Protein AF-A0A3M9YVX7-F1 (afdb_monomer_lite)

Foldseek 3Di:
DDDDPDDDDDDDDDDADDDDDPPDPDGDADPVRDDDDPPDQFDKFVVAPDDADPVFEAECEPDDPDQVVSQVVQQVVQCVSLVDDQVQWDQPDWDQFPVGDTDGFKIARCDDPFHPWIKGWADCVQPNDPHYTNATWIKTWHGDDVVVPIDIYIYGYNDDGGHRDDDD

Structure (mmCIF, N/CA/C/O backbone):
data_AF-A0A3M9YVX7-F1
#
_entry.id   AF-A0A3M9YVX7-F1
#
loop_
_atom_site.group_PDB
_atom_site.id
_atom_site.type_symbol
_atom_site.label_atom_id
_atom_site.label_alt_id
_atom_site.label_comp_id
_atom_site.label_asym_id
_atom_site.label_entity_id
_atom_site.label_seq_id
_atom_site.pdbx_PDB_ins_code
_atom_site.Cartn_x
_atom_site.Cartn_y
_atom_site.Cartn_z
_atom_site.occupancy
_atom_site.B_iso_or_equiv
_atom_site.auth_seq_id
_atom_site.auth_comp_id
_atom_site.auth_asym_id
_atom_site.auth_atom_id
_atom_site.pdbx_PDB_model_num
ATOM 1 N N . MET A 1 1 ? -12.693 -3.040 -38.954 1.00 44.25 1 MET A N 1
ATOM 2 C CA . MET A 1 1 ? -12.785 -3.165 -37.485 1.00 44.25 1 MET A CA 1
ATOM 3 C C . MET A 1 1 ? -12.590 -4.642 -37.177 1.00 44.25 1 MET A C 1
ATOM 5 O O . MET A 1 1 ? -13.343 -5.439 -37.717 1.00 44.25 1 MET A O 1
ATOM 9 N N . VAL A 1 2 ? -11.520 -5.020 -36.474 1.00 54.41 2 VAL A N 1
ATOM 10 C CA . VAL A 1 2 ? -11.233 -6.430 -36.150 1.00 54.41 2 VAL A CA 1
ATOM 11 C C . VAL A 1 2 ? -11.797 -6.699 -34.761 1.00 54.41 2 VAL A C 1
ATOM 13 O O . VAL A 1 2 ? -11.425 -6.014 -33.814 1.00 54.41 2 VAL A O 1
ATOM 16 N N . SER A 1 3 ? -12.725 -7.646 -34.649 1.00 51.53 3 SER A N 1
ATOM 17 C CA . SER A 1 3 ? -13.305 -8.066 -33.373 1.00 51.53 3 SER A CA 1
ATOM 18 C C . SER A 1 3 ? -12.616 -9.337 -32.891 1.00 51.53 3 SER A C 1
ATOM 20 O O . SER A 1 3 ? -12.586 -10.332 -33.614 1.00 51.53 3 SER A O 1
ATOM 22 N N . VAL A 1 4 ? -12.085 -9.312 -31.671 1.00 65.88 4 VAL A N 1
ATOM 23 C CA . VAL A 1 4 ? -11.541 -10.504 -31.013 1.00 65.88 4 VAL A CA 1
ATOM 24 C C . VAL A 1 4 ? -12.705 -11.394 -30.579 1.00 65.88 4 VAL A C 1
ATOM 26 O O . VAL A 1 4 ? -13.588 -10.946 -29.852 1.00 65.88 4 VAL A O 1
ATOM 29 N N . THR A 1 5 ? -12.716 -12.643 -31.041 1.00 72.38 5 THR A N 1
ATOM 30 C CA . THR A 1 5 ? -13.774 -13.624 -30.749 1.00 72.38 5 THR A CA 1
ATOM 31 C C . THR A 1 5 ? -13.455 -14.529 -29.563 1.00 72.38 5 THR A C 1
ATOM 33 O O . THR A 1 5 ? -14.380 -15.042 -28.940 1.00 72.38 5 THR A O 1
ATOM 36 N N . ALA A 1 6 ? -12.175 -14.718 -29.230 1.00 60.06 6 ALA A N 1
ATOM 37 C CA . ALA A 1 6 ? -11.739 -15.514 -28.087 1.00 60.06 6 ALA A CA 1
ATOM 38 C C . ALA A 1 6 ? -10.331 -15.111 -27.630 1.00 60.06 6 ALA A C 1
ATOM 40 O O . ALA A 1 6 ? -9.513 -14.646 -28.425 1.00 60.06 6 ALA A O 1
ATOM 41 N N . ILE A 1 7 ? -10.059 -15.319 -26.342 1.00 69.75 7 ILE A N 1
ATOM 42 C CA . ILE A 1 7 ? -8.736 -15.199 -25.729 1.00 69.75 7 ILE A CA 1
ATOM 43 C C . ILE A 1 7 ? -8.506 -16.489 -24.948 1.00 69.75 7 ILE A C 1
ATOM 45 O O . ILE A 1 7 ? -9.310 -16.837 -24.085 1.00 69.75 7 ILE A O 1
ATOM 49 N N . GLU A 1 8 ? -7.408 -17.182 -25.234 1.00 65.25 8 GLU A N 1
ATOM 50 C CA . GLU A 1 8 ? -7.045 -18.429 -24.564 1.00 65.25 8 GLU A CA 1
ATOM 51 C C . GLU A 1 8 ? -5.627 -18.344 -23.999 1.00 65.25 8 GLU A C 1
ATOM 53 O O . GLU A 1 8 ? -4.729 -17.742 -24.590 1.00 65.25 8 GLU A O 1
ATOM 58 N N . ARG A 1 9 ? -5.416 -18.957 -22.830 1.00 59.91 9 ARG A N 1
ATOM 59 C CA . ARG A 1 9 ? -4.098 -19.035 -22.199 1.00 59.91 9 ARG A CA 1
ATOM 60 C C . ARG A 1 9 ? -3.321 -20.205 -22.788 1.00 59.91 9 ARG A C 1
ATOM 62 O O . ARG A 1 9 ? -3.712 -21.354 -22.602 1.00 59.91 9 ARG A O 1
ATOM 69 N N . GLN A 1 10 ? -2.167 -19.927 -23.383 1.00 57.94 10 GLN A N 1
ATOM 70 C CA . GLN A 1 10 ? -1.237 -20.963 -23.820 1.00 57.94 10 GLN A CA 1
ATOM 71 C C . GLN A 1 10 ? -0.116 -21.148 -22.791 1.00 57.94 10 GLN A C 1
ATOM 73 O O . GLN A 1 10 ? 0.548 -20.191 -22.397 1.00 57.94 10 GLN A O 1
ATOM 78 N N . ALA A 1 11 ? 0.094 -22.387 -22.346 1.00 61.44 11 ALA A N 1
ATOM 79 C CA . ALA A 1 11 ? 1.223 -22.758 -21.498 1.00 61.44 11 ALA A CA 1
ATOM 80 C C . ALA A 1 11 ? 2.279 -23.499 -22.333 1.00 61.44 11 ALA A C 1
ATOM 82 O O . ALA A 1 11 ? 1.936 -24.355 -23.146 1.00 61.44 11 ALA A O 1
ATOM 83 N N . GLY A 1 12 ? 3.560 -23.188 -22.130 1.00 74.81 12 GLY A N 1
ATOM 84 C CA . GLY A 1 12 ? 4.661 -23.796 -22.877 1.00 74.81 12 GLY A CA 1
ATOM 85 C C . GLY A 1 12 ? 6.017 -23.188 -22.524 1.00 74.81 12 GLY A C 1
ATOM 86 O O . GLY A 1 12 ? 6.099 -22.252 -21.730 1.00 74.81 12 GLY A O 1
ATOM 87 N N . LYS A 1 13 ? 7.086 -23.737 -23.111 1.00 61.59 13 LYS A N 1
ATOM 88 C CA . LYS A 1 13 ? 8.405 -23.093 -23.144 1.00 61.59 13 LYS A CA 1
ATOM 89 C C . LYS A 1 13 ? 8.513 -22.317 -24.448 1.00 61.59 13 LYS A C 1
ATOM 91 O O . LYS A 1 13 ? 8.335 -22.902 -25.512 1.00 61.59 13 LYS A O 1
ATOM 96 N N . PHE A 1 14 ? 8.819 -21.034 -24.344 1.00 69.44 14 PHE A N 1
ATOM 97 C CA . PHE A 1 14 ? 8.963 -20.144 -25.485 1.00 69.44 14 PHE A CA 1
ATOM 98 C C . P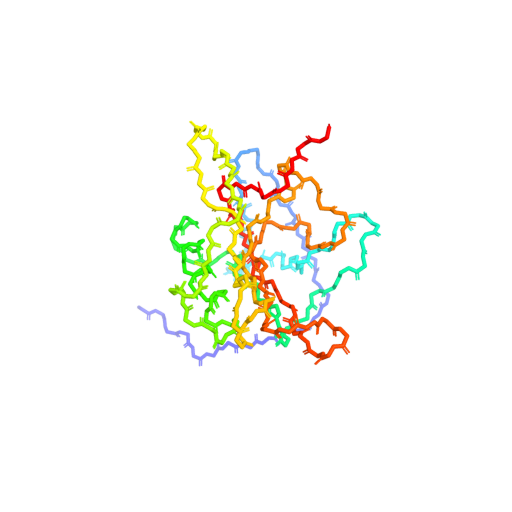HE A 1 14 ? 10.354 -19.529 -25.451 1.00 69.44 14 PHE A C 1
ATOM 100 O O . PHE A 1 14 ? 10.852 -19.176 -24.381 1.00 69.44 14 PHE A O 1
ATOM 107 N N . GLU A 1 15 ? 10.980 -19.428 -26.617 1.00 55.94 15 GLU A N 1
ATOM 108 C CA . GLU A 1 15 ? 12.179 -18.620 -26.774 1.00 55.94 15 GLU A CA 1
ATOM 109 C C . GLU A 1 15 ? 11.749 -17.151 -26.773 1.00 55.94 15 GLU A C 1
ATOM 111 O O . GLU A 1 15 ? 10.870 -16.751 -27.539 1.00 55.94 15 GLU A O 1
ATOM 116 N N . VAL A 1 16 ? 12.307 -16.371 -25.851 1.00 53.28 16 VAL A N 1
ATOM 117 C CA . VAL A 1 16 ? 11.991 -14.953 -25.677 1.00 53.28 16 VAL A CA 1
ATOM 118 C C . VAL A 1 16 ? 13.276 -14.148 -25.775 1.00 53.28 16 VAL A C 1
ATOM 120 O O . VAL A 1 16 ? 14.315 -14.561 -25.260 1.00 53.28 16 VAL A O 1
ATOM 123 N N . TYR A 1 17 ? 13.197 -12.997 -26.435 1.00 51.78 17 TYR A N 1
ATOM 124 C CA . TYR A 1 17 ? 14.315 -12.074 -26.582 1.00 51.78 17 TYR A CA 1
ATOM 125 C C . TYR A 1 17 ? 13.981 -10.784 -25.839 1.00 51.78 17 TYR A C 1
ATOM 127 O O . TYR A 1 17 ? 12.952 -10.162 -26.109 1.00 51.78 17 TYR A O 1
ATOM 135 N N . ASN A 1 18 ? 14.850 -10.383 -24.913 1.00 49.56 18 ASN A N 1
ATOM 136 C CA . ASN A 1 18 ? 14.783 -9.056 -24.317 1.00 49.56 18 ASN A CA 1
ATOM 137 C C . ASN A 1 18 ? 15.442 -8.063 -25.273 1.00 49.56 18 ASN A C 1
ATOM 139 O O . ASN A 1 18 ? 16.566 -8.282 -25.722 1.00 49.56 18 ASN A O 1
ATOM 143 N N . VAL A 1 19 ? 14.748 -6.967 -25.562 1.00 47.69 19 VAL A N 1
ATOM 144 C CA . VAL A 1 19 ? 15.359 -5.781 -26.160 1.00 47.69 19 VAL A CA 1
ATOM 145 C C . VAL A 1 19 ? 15.414 -4.736 -25.062 1.00 47.69 19 VAL A C 1
ATOM 147 O O . VAL A 1 19 ? 14.382 -4.357 -24.517 1.00 47.69 19 VAL A O 1
ATOM 150 N N . GLU A 1 20 ? 16.623 -4.326 -24.704 1.00 44.62 20 GLU A N 1
ATOM 151 C CA . GLU A 1 20 ? 16.862 -3.245 -23.754 1.00 44.62 20 GLU A CA 1
ATOM 152 C C . GLU A 1 20 ? 17.189 -1.988 -24.563 1.00 44.62 20 GLU A C 1
ATOM 154 O O . GLU A 1 20 ? 18.102 -1.993 -25.390 1.00 44.62 20 GLU A O 1
ATOM 159 N N . VAL A 1 21 ? 16.406 -0.928 -24.366 1.00 48.84 21 VAL A N 1
ATOM 160 C CA . VAL A 1 21 ? 16.656 0.396 -24.942 1.00 48.84 21 VAL A CA 1
ATOM 161 C C . VAL A 1 21 ? 16.918 1.345 -23.780 1.00 48.84 21 VAL A C 1
ATOM 163 O O . VAL A 1 21 ? 16.151 1.371 -22.817 1.00 48.84 21 VAL A O 1
ATOM 166 N N . GLU A 1 22 ? 18.010 2.107 -23.845 1.00 38.50 22 GLU A N 1
ATOM 167 C CA . GLU A 1 22 ? 18.312 3.127 -22.838 1.00 38.50 22 GLU A CA 1
ATOM 168 C C . GLU A 1 22 ? 17.153 4.135 -22.751 1.00 38.50 22 GLU A C 1
ATOM 170 O O . GLU A 1 22 ? 16.649 4.611 -23.768 1.00 38.50 22 GLU A O 1
ATOM 175 N N . GLU A 1 23 ? 16.708 4.416 -21.523 1.00 43.53 23 GLU A N 1
ATOM 176 C CA . GLU A 1 23 ? 15.658 5.393 -21.187 1.00 43.53 23 GLU A CA 1
ATOM 177 C C . GLU A 1 23 ? 14.234 5.101 -21.715 1.00 43.53 23 GLU A C 1
ATOM 179 O O . GLU A 1 23 ? 13.333 5.924 -21.540 1.00 43.53 23 GLU A O 1
ATOM 184 N N . LEU A 1 24 ? 13.974 3.916 -22.285 1.00 43.50 24 LEU A N 1
ATOM 185 C CA . LEU A 1 24 ? 12.643 3.504 -22.752 1.00 43.50 24 LEU A CA 1
ATOM 186 C C . LEU A 1 24 ? 12.318 2.060 -22.349 1.00 43.50 24 LEU A C 1
ATOM 188 O O . LEU A 1 24 ? 12.965 1.107 -22.771 1.00 43.50 24 LEU A O 1
ATOM 192 N N . HIS A 1 25 ? 11.233 1.884 -21.590 1.00 44.25 25 HIS A N 1
ATOM 193 C CA . HIS A 1 25 ? 10.621 0.573 -21.358 1.00 44.25 25 HIS A CA 1
ATOM 194 C C . HIS A 1 25 ? 9.835 0.137 -22.608 1.00 44.25 25 HIS A C 1
ATOM 196 O O . HIS A 1 25 ? 8.607 0.217 -22.636 1.00 44.25 25 HIS A O 1
ATOM 202 N N . THR A 1 26 ? 10.521 -0.278 -23.675 1.00 43.97 26 THR A N 1
ATOM 203 C CA . THR A 1 26 ? 9.878 -0.762 -24.908 1.00 43.97 26 THR A CA 1
ATOM 204 C C . THR A 1 26 ? 10.163 -2.235 -25.175 1.00 43.97 26 THR A C 1
ATOM 206 O O . THR A 1 26 ? 11.280 -2.723 -25.052 1.00 43.97 26 THR A O 1
ATOM 209 N N . TYR A 1 27 ? 9.104 -2.953 -25.555 1.00 47.72 27 TYR A N 1
ATOM 210 C CA . TYR A 1 27 ? 9.118 -4.381 -25.864 1.00 47.72 27 TYR A CA 1
ATOM 211 C C . TYR A 1 27 ? 9.293 -4.610 -27.372 1.00 47.72 27 TYR A C 1
ATOM 213 O O . TYR A 1 27 ? 8.758 -3.859 -28.190 1.00 47.72 27 TYR A O 1
ATOM 221 N N . PHE A 1 28 ? 10.000 -5.677 -27.748 1.00 45.44 28 PHE A N 1
ATOM 222 C CA . PHE A 1 28 ? 10.141 -6.107 -29.140 1.00 45.44 28 PHE A CA 1
ATOM 223 C C . PHE A 1 28 ? 8.870 -6.786 -29.659 1.00 45.44 28 PHE A C 1
ATOM 225 O O . PHE A 1 28 ? 8.311 -7.671 -29.011 1.00 45.44 28 PHE A O 1
ATOM 232 N N . VAL A 1 29 ? 8.445 -6.395 -30.861 1.00 48.47 29 VAL A N 1
ATOM 233 C CA . VAL A 1 29 ? 7.305 -6.975 -31.578 1.00 48.47 29 VAL A CA 1
ATOM 234 C C . VAL A 1 29 ? 7.834 -7.996 -32.583 1.00 48.47 29 VAL A C 1
ATOM 236 O O . VAL A 1 29 ? 8.511 -7.632 -33.543 1.00 48.47 29 VAL A O 1
ATOM 239 N N . SER A 1 30 ? 7.520 -9.279 -32.390 1.00 50.75 30 SER A N 1
ATOM 240 C CA . SER A 1 30 ? 7.747 -10.280 -33.439 1.00 50.75 30 SER A CA 1
ATOM 241 C C . SER A 1 30 ? 6.698 -10.143 -34.550 1.00 50.75 30 SER A C 1
ATOM 243 O O . SER A 1 30 ? 5.635 -9.548 -34.355 1.00 50.75 30 SER A O 1
ATOM 245 N N . HIS A 1 31 ? 6.945 -10.754 -35.713 1.00 54.53 31 HIS A N 1
ATOM 246 C CA . HIS A 1 31 ? 6.023 -10.724 -36.861 1.00 54.53 31 HIS A CA 1
ATOM 247 C C . HIS A 1 31 ? 4.620 -11.310 -36.570 1.00 54.53 31 HIS A C 1
ATOM 249 O O . HIS A 1 31 ? 3.738 -11.250 -37.426 1.00 54.53 31 HIS A O 1
ATOM 255 N N . LEU A 1 32 ? 4.429 -11.934 -35.402 1.00 54.88 32 LEU A N 1
ATOM 256 C CA . LEU A 1 32 ? 3.185 -12.565 -34.963 1.00 54.88 32 LEU A CA 1
ATOM 257 C C . LEU A 1 32 ? 2.242 -11.596 -34.227 1.00 54.88 32 LEU A C 1
ATOM 259 O O . LEU A 1 32 ? 1.101 -11.960 -33.966 1.00 54.88 32 LEU A O 1
ATOM 263 N N . GLY A 1 33 ? 2.688 -10.376 -33.899 1.00 48.91 33 GLY A N 1
ATOM 264 C CA . GLY A 1 33 ? 1.825 -9.337 -33.322 1.00 48.91 33 GLY A CA 1
ATOM 265 C C . GLY A 1 33 ? 1.404 -9.559 -31.862 1.00 48.91 33 GLY A C 1
ATOM 266 O O . GLY A 1 33 ? 0.434 -8.948 -31.418 1.00 48.91 33 GLY A O 1
ATOM 267 N N . PHE A 1 34 ? 2.108 -10.407 -31.105 1.00 44.44 34 PHE A N 1
ATOM 268 C CA . PHE A 1 34 ? 1.856 -10.608 -29.673 1.00 44.44 34 PHE A CA 1
ATOM 269 C C . PHE A 1 34 ? 2.749 -9.709 -28.812 1.00 44.44 34 PHE A C 1
ATOM 271 O O . PHE A 1 34 ? 3.961 -9.646 -29.017 1.00 44.44 34 PHE A O 1
ATOM 278 N N . LEU A 1 35 ? 2.149 -9.056 -27.814 1.00 49.94 35 LEU A N 1
ATOM 279 C CA . LEU A 1 35 ? 2.863 -8.345 -26.755 1.00 49.94 35 LEU A CA 1
ATOM 280 C C . LEU A 1 35 ? 3.212 -9.346 -25.645 1.00 49.94 35 LEU A C 1
ATOM 282 O O . LEU A 1 35 ? 2.313 -9.890 -25.003 1.00 49.94 35 LEU A O 1
ATOM 286 N N . VAL A 1 36 ? 4.501 -9.588 -25.406 1.00 48.16 36 VAL A N 1
ATOM 287 C CA . VAL A 1 36 ? 4.958 -10.422 -24.285 1.00 48.16 36 VAL A CA 1
ATOM 288 C C . VAL A 1 36 ? 5.507 -9.501 -23.203 1.00 48.16 36 VAL A C 1
ATOM 290 O O . VAL A 1 36 ? 6.653 -9.066 -23.252 1.00 48.16 36 VAL A O 1
ATOM 293 N N . HIS A 1 37 ? 4.671 -9.183 -22.220 1.00 45.00 37 HIS A N 1
ATOM 294 C CA . HIS A 1 37 ? 5.140 -8.646 -20.948 1.00 45.00 37 HIS A CA 1
ATOM 295 C C . HIS A 1 37 ? 5.659 -9.830 -20.130 1.00 45.00 37 HIS A C 1
ATOM 297 O O . HIS A 1 37 ? 4.922 -10.785 -19.875 1.00 45.00 37 HIS A O 1
ATOM 303 N N . ASN A 1 38 ? 6.932 -9.791 -19.738 1.00 50.00 38 ASN A N 1
ATOM 304 C CA . ASN A 1 38 ? 7.422 -10.714 -18.728 1.00 50.00 38 ASN A CA 1
ATOM 305 C C . ASN A 1 38 ? 6.736 -10.313 -17.416 1.00 50.00 38 ASN A C 1
ATOM 307 O O . ASN A 1 38 ? 7.124 -9.327 -16.789 1.00 50.00 38 ASN A O 1
ATOM 311 N N . THR A 1 39 ? 5.646 -10.996 -17.058 1.00 49.91 39 THR A N 1
ATOM 312 C CA . THR A 1 39 ? 4.991 -10.822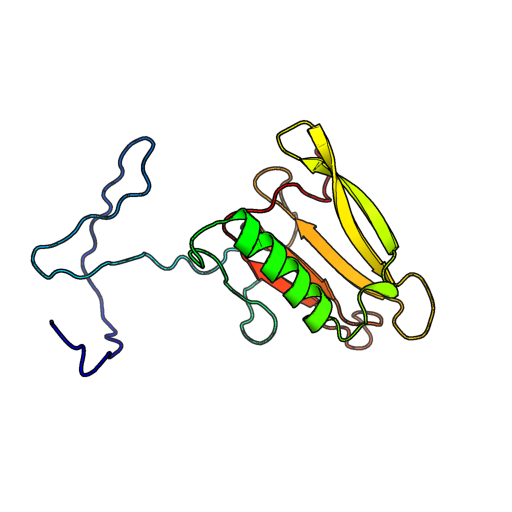 -15.760 1.00 49.91 39 THR A CA 1
ATOM 313 C C . THR A 1 39 ? 5.947 -11.280 -14.678 1.00 49.91 39 THR A C 1
ATOM 315 O O . THR A 1 39 ? 5.947 -12.440 -14.271 1.00 49.91 39 THR A O 1
ATOM 318 N N . CYS A 1 40 ? 6.790 -10.365 -14.210 1.00 64.12 40 CYS A N 1
ATOM 319 C CA . CYS A 1 40 ? 7.519 -10.555 -12.974 1.00 64.12 40 CYS A CA 1
ATOM 320 C C . CYS A 1 40 ? 6.484 -10.536 -11.855 1.00 64.12 40 CYS A C 1
ATOM 322 O O . CYS A 1 40 ? 5.892 -9.492 -11.592 1.00 64.12 40 CYS A O 1
ATOM 324 N N . LEU A 1 41 ? 6.233 -11.679 -11.214 1.00 73.19 41 LEU A N 1
ATOM 325 C CA . LEU A 1 41 ? 5.448 -11.713 -9.980 1.00 73.19 41 LEU A CA 1
ATOM 326 C C . LEU A 1 41 ? 6.033 -10.699 -8.981 1.00 73.19 41 LEU A C 1
ATOM 328 O O . LEU A 1 41 ? 7.259 -10.550 -8.955 1.00 73.19 41 LEU A O 1
ATOM 332 N N . PRO A 1 42 ? 5.201 -10.015 -8.174 1.00 82.06 42 PRO A N 1
ATOM 333 C CA . PRO A 1 42 ? 5.702 -9.150 -7.115 1.00 82.06 42 PRO A CA 1
ATOM 334 C C . PRO A 1 42 ? 6.734 -9.888 -6.265 1.00 82.06 42 PRO A C 1
ATOM 336 O O . PRO A 1 42 ? 6.479 -11.002 -5.790 1.00 82.06 42 PRO A O 1
ATOM 339 N N . ALA A 1 43 ? 7.910 -9.290 -6.115 1.00 81.69 43 ALA A N 1
ATOM 340 C CA . ALA A 1 43 ? 9.038 -9.940 -5.466 1.00 81.69 43 ALA A CA 1
ATOM 341 C C . ALA A 1 43 ? 9.127 -9.518 -4.000 1.00 81.69 43 ALA A C 1
ATOM 343 O O . ALA A 1 43 ? 8.743 -8.413 -3.623 1.00 81.69 43 ALA A O 1
ATOM 344 N N . SER A 1 44 ? 9.658 -10.392 -3.152 1.00 85.06 44 SER A N 1
ATOM 345 C CA . SER A 1 44 ? 10.117 -9.991 -1.824 1.00 85.06 44 SER A CA 1
ATOM 346 C C . SER A 1 44 ? 11.442 -9.249 -1.923 1.00 85.06 44 SER A C 1
ATOM 348 O O . SER A 1 44 ? 12.237 -9.505 -2.830 1.00 85.06 44 SER A O 1
ATOM 350 N N . VAL A 1 45 ? 11.735 -8.394 -0.944 1.00 83.38 45 VAL A N 1
ATOM 351 C CA . VAL A 1 45 ? 13.101 -7.873 -0.775 1.00 83.38 45 VAL A CA 1
ATOM 352 C C . VAL A 1 45 ? 14.121 -9.013 -0.610 1.00 83.38 45 VAL A C 1
ATOM 354 O O . VAL A 1 45 ? 13.755 -10.088 -0.117 1.00 83.38 45 VAL A O 1
ATOM 357 N N . PRO A 1 46 ? 15.399 -8.821 -0.999 1.00 81.19 46 PRO A N 1
ATOM 358 C CA . PRO A 1 46 ? 16.442 -9.822 -0.786 1.00 81.19 46 PRO A CA 1
ATOM 359 C C . PRO A 1 46 ? 16.536 -10.240 0.688 1.00 81.19 46 PRO A C 1
ATOM 361 O O . PRO A 1 46 ? 16.697 -9.401 1.569 1.00 81.19 46 PRO A O 1
ATOM 364 N N . GLY A 1 47 ? 16.420 -11.543 0.958 1.00 81.69 47 GLY A N 1
ATOM 365 C CA . GLY A 1 47 ? 16.411 -12.088 2.323 1.00 81.69 47 GLY A CA 1
ATOM 366 C C . GLY A 1 47 ? 15.083 -11.934 3.080 1.00 81.69 47 GLY A C 1
ATOM 367 O O . GLY A 1 47 ? 14.976 -12.427 4.201 1.00 81.69 47 GLY A O 1
ATOM 368 N N . GLY A 1 48 ? 14.072 -11.302 2.476 1.00 84.62 48 GLY A N 1
ATOM 369 C CA . GLY A 1 48 ? 12.723 -11.190 3.025 1.00 84.62 48 GLY A CA 1
ATOM 370 C C . GLY A 1 48 ? 11.932 -12.498 2.939 1.00 84.62 48 GLY A C 1
ATOM 371 O O . GLY A 1 48 ? 12.198 -13.363 2.104 1.00 84.62 48 GLY A O 1
ATOM 372 N N . SER A 1 49 ? 10.931 -12.633 3.807 1.00 89.25 49 SER A N 1
ATOM 373 C CA . SER A 1 49 ? 10.062 -13.815 3.900 1.00 89.25 49 SER A CA 1
ATOM 374 C C . SER A 1 49 ? 8.694 -13.629 3.239 1.00 89.25 49 SER A C 1
ATOM 376 O O . SER A 1 49 ? 7.945 -14.598 3.076 1.00 89.25 49 SER A O 1
ATOM 378 N N . TRP A 1 50 ? 8.365 -12.391 2.859 1.00 92.50 50 TRP A N 1
ATOM 379 C CA . TRP A 1 50 ? 7.102 -12.055 2.216 1.00 92.50 50 TRP A CA 1
ATOM 380 C C . TRP A 1 50 ? 6.903 -12.839 0.913 1.00 92.50 50 TRP A C 1
ATOM 382 O O . TRP A 1 50 ? 7.837 -13.077 0.154 1.00 92.50 50 TRP A O 1
ATOM 392 N N . LYS A 1 51 ? 5.663 -13.243 0.645 1.00 91.94 51 LYS A N 1
ATOM 393 C CA . LYS A 1 51 ? 5.253 -13.869 -0.613 1.00 91.94 51 LYS A CA 1
ATOM 394 C C . LYS A 1 51 ? 3.907 -13.291 -1.001 1.00 91.94 51 LYS A C 1
ATOM 396 O O . LYS A 1 51 ? 3.045 -13.167 -0.133 1.00 91.94 51 LYS A O 1
ATOM 401 N N . PHE A 1 52 ? 3.739 -12.991 -2.284 1.00 92.50 52 PHE A N 1
ATOM 402 C CA . PHE A 1 52 ? 2.464 -12.535 -2.816 1.00 92.50 52 PHE A CA 1
ATOM 403 C C . PHE A 1 52 ? 1.373 -13.584 -2.565 1.00 92.50 52 PHE A C 1
ATOM 405 O O . PHE A 1 52 ? 1.502 -14.736 -2.990 1.00 92.50 52 PHE A O 1
ATOM 412 N N . ASP A 1 53 ? 0.305 -13.184 -1.881 1.00 93.31 53 ASP A N 1
ATOM 413 C CA . ASP A 1 53 ? -0.874 -14.004 -1.621 1.00 93.31 53 ASP A CA 1
ATOM 414 C C . ASP A 1 53 ? -2.099 -13.365 -2.295 1.00 93.31 53 ASP A C 1
ATOM 416 O O . ASP A 1 53 ? -2.633 -12.387 -1.774 1.00 93.31 53 ASP A O 1
ATOM 420 N N . PRO A 1 54 ? -2.614 -13.917 -3.410 1.00 92.81 54 PRO A N 1
ATOM 421 C CA . PRO A 1 54 ? -3.732 -13.324 -4.145 1.00 92.81 54 PRO A CA 1
ATOM 422 C C . PRO A 1 54 ? -5.041 -13.252 -3.340 1.00 92.81 54 PRO A C 1
ATOM 424 O O . PRO A 1 54 ? -5.984 -12.590 -3.772 1.00 92.81 54 PRO A O 1
ATOM 427 N N . SER A 1 55 ? -5.138 -13.911 -2.177 1.00 94.31 55 SER A N 1
ATOM 428 C CA . SER A 1 55 ? -6.304 -13.776 -1.299 1.00 94.31 55 SER A CA 1
ATOM 429 C C . SER A 1 55 ? -6.352 -12.424 -0.578 1.00 94.31 55 SER A C 1
ATOM 431 O O . SER A 1 55 ? -7.399 -12.048 -0.050 1.00 94.31 55 SER A O 1
ATOM 433 N N . ARG A 1 56 ? -5.222 -11.716 -0.483 1.00 94.31 56 ARG A N 1
ATOM 434 C CA . ARG A 1 56 ? -5.085 -10.473 0.297 1.00 94.31 56 ARG A CA 1
ATOM 435 C C . ARG A 1 56 ? -4.199 -9.422 -0.369 1.00 94.31 56 ARG A C 1
ATOM 437 O O . ARG A 1 56 ? -4.319 -8.248 -0.052 1.00 94.31 56 ARG A O 1
ATOM 444 N N . ASP A 1 57 ? -3.358 -9.811 -1.308 1.00 97.00 57 ASP A N 1
ATOM 445 C CA . ASP A 1 57 ? -2.534 -8.911 -2.091 1.00 97.00 57 ASP A CA 1
ATOM 446 C C . ASP A 1 57 ? -3.162 -8.681 -3.472 1.00 97.00 57 ASP A C 1
ATOM 448 O O . ASP A 1 57 ? -3.882 -9.524 -4.014 1.00 97.00 57 ASP A O 1
ATOM 452 N N . LEU A 1 58 ? -2.902 -7.507 -4.037 1.00 96.25 58 LEU A N 1
ATOM 453 C CA . LEU A 1 58 ? -3.321 -7.112 -5.375 1.00 96.25 58 LEU A CA 1
ATOM 454 C C . LEU A 1 58 ? -2.103 -6.644 -6.159 1.00 96.25 58 LEU A C 1
ATOM 456 O O . LEU A 1 58 ? -1.303 -5.872 -5.641 1.00 96.25 58 LEU A O 1
ATOM 460 N N . ASP A 1 59 ? -1.988 -7.066 -7.414 1.00 94.38 59 ASP A N 1
ATOM 461 C CA . ASP A 1 59 ? -0.990 -6.529 -8.336 1.00 94.38 59 ASP A CA 1
ATOM 462 C C . ASP A 1 59 ? -1.666 -5.546 -9.295 1.00 94.38 59 ASP A C 1
ATOM 464 O O . ASP A 1 59 ? -2.437 -5.950 -10.167 1.00 94.38 59 ASP A O 1
ATOM 468 N N . TRP A 1 60 ? -1.463 -4.248 -9.063 1.00 94.88 60 TRP A N 1
ATOM 469 C CA . TRP A 1 60 ? -2.018 -3.150 -9.864 1.00 94.88 60 TRP A CA 1
ATOM 470 C C . TRP A 1 60 ? -0.935 -2.432 -10.680 1.00 94.88 60 TRP A C 1
ATOM 472 O O . TRP A 1 60 ? -1.176 -1.335 -11.195 1.00 94.88 60 TRP A O 1
ATOM 482 N N . ARG A 1 61 ? 0.244 -3.044 -10.826 1.00 89.69 61 ARG A N 1
ATOM 483 C CA . ARG A 1 61 ? 1.268 -2.600 -11.777 1.00 89.69 61 ARG A CA 1
ATOM 484 C C . ARG A 1 61 ? 0.745 -2.679 -13.212 1.00 89.69 61 ARG A C 1
ATOM 486 O O . ARG A 1 61 ? -0.088 -3.524 -13.540 1.00 89.69 61 ARG A O 1
ATOM 493 N N . GLY A 1 62 ? 1.189 -1.760 -14.061 1.00 84.12 62 GLY A N 1
ATOM 494 C CA . GLY A 1 62 ? 0.769 -1.632 -15.457 1.00 84.12 62 GLY A CA 1
ATOM 495 C C . GLY A 1 62 ? -0.695 -1.223 -15.658 1.00 84.12 62 GLY A C 1
ATOM 496 O O . GLY A 1 62 ? -1.185 -1.257 -16.787 1.00 84.12 62 GLY A O 1
ATOM 497 N N . ARG A 1 63 ? -1.424 -0.858 -14.593 1.00 82.75 63 ARG A N 1
ATOM 498 C CA . ARG A 1 63 ? -2.831 -0.448 -14.677 1.00 82.75 63 ARG A CA 1
ATOM 499 C C . ARG A 1 63 ? -2.980 1.055 -14.920 1.00 82.75 63 ARG A C 1
ATOM 501 O O . ARG A 1 63 ? -2.388 1.874 -14.223 1.00 82.75 63 ARG A O 1
ATOM 508 N N . GLY A 1 64 ? -3.938 1.391 -15.786 1.00 76.81 64 GLY A N 1
ATOM 509 C CA . GLY A 1 64 ? -4.436 2.753 -15.977 1.00 76.81 64 GLY A CA 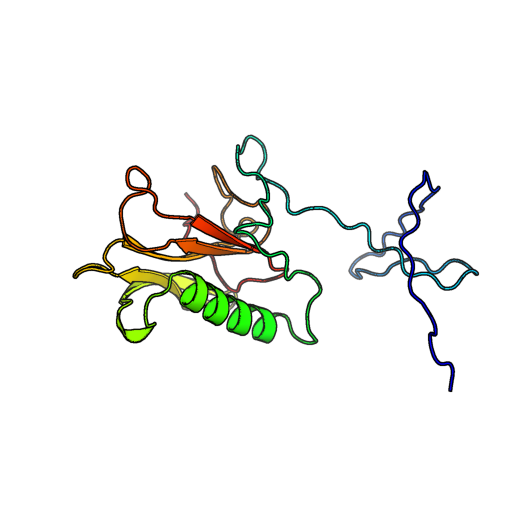1
ATOM 510 C C . GLY A 1 64 ? -3.535 3.607 -16.865 1.00 76.81 64 GLY A C 1
ATOM 511 O O . GLY A 1 64 ? -2.447 3.201 -17.251 1.00 76.81 64 GLY A O 1
ATOM 512 N N . GLU A 1 65 ? -4.012 4.802 -17.205 1.00 75.25 65 GLU A N 1
ATOM 513 C CA . GLU A 1 65 ? -3.271 5.741 -18.060 1.00 75.25 65 GLU A CA 1
ATOM 514 C C . GLU A 1 65 ? -2.270 6.593 -17.261 1.00 75.25 65 GLU A C 1
ATOM 516 O O . GLU A 1 65 ? -1.314 7.123 -17.821 1.00 75.25 65 GLU A O 1
ATOM 521 N N . ASN A 1 66 ? -2.485 6.738 -15.946 1.00 87.81 66 ASN A N 1
ATOM 522 C CA . ASN A 1 66 ? -1.711 7.622 -15.079 1.00 87.81 66 ASN A CA 1
ATOM 523 C C . ASN A 1 66 ? -1.367 6.940 -13.744 1.00 87.81 66 ASN A C 1
ATOM 525 O O . ASN A 1 66 ? -2.252 6.571 -12.967 1.00 87.81 66 ASN A O 1
ATOM 529 N N . GLN A 1 67 ? -0.068 6.854 -13.448 1.00 89.75 67 GLN A N 1
ATOM 530 C CA . GLN A 1 67 ? 0.477 6.260 -12.224 1.00 89.75 67 GLN A CA 1
ATOM 531 C C . GLN A 1 67 ? -0.003 6.949 -10.939 1.00 89.75 67 GLN A C 1
ATOM 533 O O . GLN A 1 67 ? -0.313 6.276 -9.958 1.00 89.75 67 GLN A O 1
ATOM 538 N N . TYR A 1 68 ? -0.124 8.278 -10.937 1.00 90.31 68 TYR A N 1
ATOM 539 C CA . TYR A 1 68 ? -0.612 9.022 -9.776 1.00 90.31 68 TYR A CA 1
ATOM 540 C C . TYR A 1 68 ? -2.090 8.730 -9.501 1.00 90.31 68 TYR A C 1
ATOM 542 O O . TYR A 1 68 ? -2.494 8.559 -8.352 1.00 90.31 68 TYR A O 1
ATOM 550 N N . GLN A 1 69 ? -2.903 8.624 -10.555 1.00 92.88 69 GLN A N 1
ATOM 551 C CA . GLN A 1 69 ? -4.309 8.252 -10.410 1.00 92.88 69 GLN A CA 1
ATOM 552 C C . GLN A 1 69 ? -4.452 6.804 -9.921 1.00 92.88 69 GLN A C 1
ATOM 554 O O . GLN A 1 69 ? -5.278 6.540 -9.048 1.00 92.88 69 GLN A O 1
ATOM 559 N N . ASN A 1 70 ? -3.632 5.883 -10.437 1.00 94.69 70 ASN A N 1
ATOM 560 C CA . ASN A 1 70 ? -3.597 4.493 -9.977 1.00 94.69 70 ASN A CA 1
ATOM 561 C C . ASN A 1 70 ? -3.214 4.407 -8.487 1.00 94.69 70 ASN A C 1
ATOM 563 O O . ASN A 1 70 ? -3.879 3.715 -7.722 1.00 94.69 70 ASN A O 1
ATOM 567 N N . PHE A 1 71 ? -2.223 5.193 -8.048 1.00 95.69 71 PHE A N 1
ATOM 568 C CA . PHE A 1 71 ? -1.863 5.337 -6.634 1.00 95.69 71 PHE A CA 1
ATOM 569 C C . PHE A 1 71 ? -3.043 5.808 -5.766 1.00 95.69 71 PHE A C 1
ATOM 571 O O . PHE A 1 71 ? -3.320 5.196 -4.738 1.00 95.69 71 PHE A O 1
ATOM 578 N N . GLN A 1 72 ? -3.764 6.859 -6.173 1.00 96.25 72 GLN A N 1
ATOM 579 C CA . GLN A 1 72 ? -4.920 7.362 -5.413 1.00 96.25 72 GLN A CA 1
ATOM 580 C C . GLN A 1 72 ? -6.026 6.302 -5.298 1.00 96.25 72 GLN A C 1
ATOM 582 O O . GLN A 1 72 ? -6.541 6.057 -4.211 1.00 96.25 72 GLN A O 1
ATOM 587 N N . GLN A 1 73 ? -6.334 5.608 -6.397 1.00 97.44 73 GLN A N 1
ATOM 588 C CA . GLN A 1 73 ? -7.322 4.525 -6.393 1.00 97.44 73 GLN A CA 1
ATOM 589 C C . GLN A 1 73 ? -6.889 3.351 -5.510 1.00 97.44 73 GLN A C 1
ATOM 591 O O . GLN A 1 73 ? -7.718 2.745 -4.835 1.00 97.44 73 GLN A O 1
ATOM 596 N N . ALA A 1 74 ? -5.598 3.016 -5.511 1.00 97.94 74 ALA A N 1
ATOM 597 C CA . ALA A 1 74 ? -5.054 1.974 -4.653 1.00 97.94 74 ALA A CA 1
ATOM 598 C C . ALA A 1 74 ? -5.116 2.377 -3.177 1.00 97.94 74 ALA A C 1
ATOM 600 O O . ALA A 1 74 ? -5.401 1.536 -2.329 1.00 97.94 74 ALA A O 1
ATOM 601 N N . LEU A 1 75 ? -4.905 3.657 -2.862 1.00 98.38 75 LEU A N 1
ATOM 602 C CA . LEU A 1 75 ? -5.044 4.164 -1.501 1.00 98.38 75 LEU A CA 1
ATOM 603 C C . LEU A 1 75 ? -6.488 4.013 -1.008 1.00 98.38 75 LEU A C 1
ATOM 605 O O . LEU A 1 75 ? -6.709 3.524 0.099 1.00 98.38 75 LEU A O 1
ATOM 609 N N . ASP A 1 76 ? -7.468 4.357 -1.842 1.00 98.25 76 ASP A N 1
ATOM 610 C CA . ASP A 1 76 ? -8.888 4.186 -1.518 1.00 98.25 76 ASP A CA 1
ATOM 611 C C . ASP A 1 76 ? -9.279 2.704 -1.369 1.00 98.25 76 ASP A C 1
ATOM 613 O O . ASP A 1 76 ?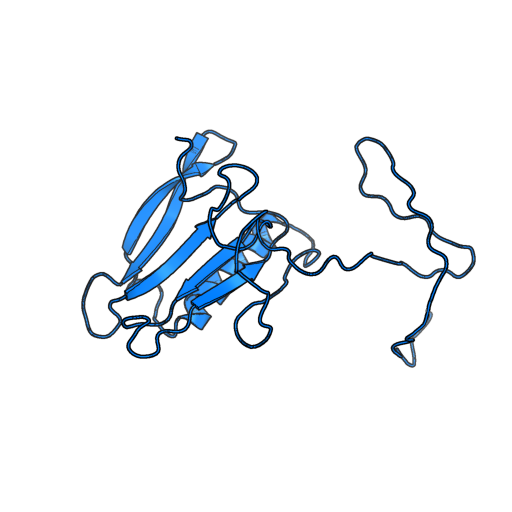 -9.989 2.331 -0.431 1.00 98.25 76 ASP A O 1
ATOM 617 N N . GLU A 1 77 ? -8.773 1.829 -2.244 1.00 98.31 77 GLU A N 1
ATOM 618 C CA . GLU A 1 77 ? -8.986 0.380 -2.138 1.00 98.31 77 GLU A CA 1
ATOM 619 C C . GLU A 1 77 ? -8.341 -0.201 -0.870 1.00 98.31 77 GLU A C 1
ATOM 621 O O . GLU A 1 77 ? -8.937 -1.061 -0.220 1.00 98.31 77 GLU A O 1
ATOM 626 N N . ALA A 1 78 ? -7.166 0.288 -0.463 1.00 98.56 78 ALA A N 1
ATOM 627 C CA . ALA A 1 78 ? -6.526 -0.119 0.784 1.00 98.56 78 ALA A CA 1
ATOM 628 C C . ALA A 1 78 ? -7.398 0.224 2.001 1.00 98.56 78 ALA A C 1
ATOM 630 O O . ALA A 1 78 ? -7.625 -0.650 2.839 1.00 98.56 78 ALA A O 1
ATOM 631 N N . PHE A 1 79 ? -7.958 1.440 2.067 1.00 98.56 79 PHE A N 1
ATOM 632 C CA . PHE A 1 79 ? -8.917 1.808 3.117 1.00 98.56 79 PHE A CA 1
ATOM 633 C C . PHE A 1 79 ? -10.133 0.885 3.113 1.00 98.56 79 PHE A C 1
ATOM 635 O O . PHE A 1 79 ? -10.469 0.307 4.147 1.00 98.56 79 PHE A O 1
ATOM 642 N N . LYS A 1 80 ? -10.744 0.653 1.948 1.00 98.19 80 LYS A N 1
ATOM 643 C CA . LYS A 1 80 ? -11.891 -0.256 1.813 1.00 98.19 80 LYS A CA 1
ATOM 644 C C . LYS A 1 80 ? -11.585 -1.662 2.335 1.00 98.19 80 LYS A C 1
ATOM 646 O O . LYS A 1 80 ? -12.419 -2.264 3.010 1.00 98.19 80 LYS A O 1
ATOM 651 N N . ARG A 1 81 ? -10.386 -2.183 2.067 1.00 97.69 81 ARG A N 1
ATOM 652 C CA . ARG A 1 81 ? -9.955 -3.522 2.498 1.00 97.69 81 ARG A CA 1
ATOM 653 C C . ARG A 1 81 ? -9.698 -3.649 3.995 1.00 97.69 81 ARG A C 1
ATOM 655 O O . ARG A 1 81 ? -9.705 -4.769 4.505 1.00 97.69 81 ARG A O 1
ATOM 662 N N . THR A 1 82 ? -9.518 -2.541 4.713 1.00 97.75 82 THR A N 1
ATOM 663 C CA . THR A 1 82 ? -9.510 -2.577 6.183 1.00 97.75 82 THR A CA 1
ATOM 664 C C . THR A 1 82 ? -10.893 -2.877 6.766 1.00 97.75 82 THR A C 1
ATOM 666 O O . THR A 1 82 ? -10.973 -3.386 7.882 1.00 97.75 82 THR A O 1
ATOM 669 N N . GLY A 1 83 ? -11.968 -2.586 6.020 1.00 96.94 83 GLY A N 1
ATOM 670 C CA . GLY A 1 83 ? -13.348 -2.654 6.503 1.00 96.94 83 GLY A CA 1
ATOM 671 C C . GLY A 1 83 ? -13.743 -1.498 7.430 1.00 96.94 83 GLY A C 1
ATOM 672 O O . GLY A 1 83 ? -14.804 -1.564 8.044 1.00 96.94 83 GLY A O 1
ATOM 673 N N . VAL A 1 84 ? -12.906 -0.462 7.540 1.00 97.44 84 VAL A N 1
ATOM 674 C CA . VAL A 1 84 ? -13.099 0.675 8.446 1.00 97.44 84 VAL A CA 1
ATOM 675 C C . VAL A 1 84 ? -13.303 1.968 7.641 1.00 97.44 84 VAL A C 1
ATOM 677 O O . VAL A 1 84 ? -12.569 2.190 6.673 1.00 97.44 84 VAL A O 1
ATOM 680 N N . PRO A 1 85 ? -14.272 2.828 8.013 1.00 96.88 85 PRO A N 1
ATOM 681 C CA . PRO A 1 85 ? -14.430 4.163 7.438 1.00 96.88 85 PRO A CA 1
ATOM 682 C C . PRO A 1 85 ? -13.143 4.988 7.530 1.00 96.88 85 PRO A C 1
ATOM 684 O O . PRO A 1 85 ? -12.456 4.983 8.552 1.00 96.88 85 PRO A O 1
ATOM 687 N N . ARG A 1 86 ? -12.813 5.725 6.465 1.00 96.44 86 ARG A N 1
ATOM 688 C CA . ARG A 1 86 ? -11.566 6.503 6.380 1.00 96.44 86 ARG A CA 1
ATOM 689 C C . ARG A 1 86 ? -11.487 7.589 7.455 1.00 96.44 86 ARG A C 1
ATOM 691 O O . ARG A 1 86 ? -10.396 7.949 7.881 1.00 96.44 86 ARG A O 1
ATOM 698 N N . GLU A 1 87 ? -12.633 8.084 7.898 1.00 97.06 87 GLU A N 1
ATOM 699 C CA . GLU A 1 87 ? -12.782 9.142 8.894 1.00 97.06 87 GLU A CA 1
ATOM 700 C C . GLU A 1 87 ? -12.330 8.706 10.297 1.00 97.06 87 GLU A C 1
ATOM 702 O O . GLU A 1 87 ? -12.029 9.560 11.124 1.00 97.06 87 GLU A O 1
ATOM 707 N N . GLU A 1 88 ? -12.248 7.397 10.566 1.00 97.81 88 GLU A N 1
ATOM 708 C CA . GLU A 1 88 ? -11.726 6.862 11.834 1.00 97.81 88 GLU A CA 1
ATOM 709 C C . GLU A 1 88 ? -10.190 6.817 11.882 1.00 97.81 88 GLU A C 1
ATOM 711 O O . GLU A 1 88 ? -9.604 6.539 12.932 1.00 97.81 88 GLU A O 1
ATOM 716 N N . PHE A 1 89 ? -9.518 7.045 10.752 1.00 98.38 89 PHE A N 1
ATOM 717 C CA . PHE A 1 89 ? -8.065 6.996 10.684 1.00 98.38 89 PHE A CA 1
ATOM 718 C C . PHE A 1 89 ? -7.445 8.356 10.974 1.00 98.38 89 PHE A C 1
ATOM 720 O O . PHE A 1 89 ? -7.773 9.367 10.355 1.00 98.38 89 PHE A O 1
ATOM 727 N N . GLU A 1 90 ? -6.426 8.343 11.823 1.00 98.19 90 GLU A N 1
ATOM 728 C CA . GLU A 1 90 ? -5.542 9.478 12.030 1.00 98.19 90 GLU A CA 1
ATOM 729 C C . GLU A 1 90 ? -4.274 9.337 11.197 1.00 98.19 90 GLU A C 1
ATOM 731 O O . GLU A 1 90 ? -3.742 8.238 11.019 1.00 98.19 90 GLU A O 1
ATOM 736 N N . ILE A 1 91 ? -3.745 10.464 10.725 1.00 98.31 91 ILE A N 1
ATOM 737 C CA . ILE A 1 91 ? -2.425 10.510 10.096 1.00 98.31 91 ILE A CA 1
ATOM 738 C C . ILE A 1 91 ? -1.371 10.414 11.200 1.00 98.31 91 ILE A C 1
ATOM 740 O O . ILE A 1 91 ? -1.188 11.354 11.971 1.00 98.31 91 ILE A O 1
ATOM 744 N N . THR A 1 92 ? -0.640 9.302 11.253 1.00 97.56 92 THR A N 1
ATOM 745 C CA . THR A 1 92 ? 0.402 9.074 12.268 1.00 97.56 92 THR A CA 1
ATOM 746 C C . THR A 1 92 ? 1.807 9.361 11.756 1.00 97.56 92 THR A C 1
ATOM 748 O O . THR A 1 92 ? 2.712 9.602 12.557 1.00 97.56 92 THR A O 1
ATOM 751 N N . LYS A 1 93 ? 2.017 9.356 10.431 1.00 97.31 93 LYS A N 1
ATOM 752 C CA . LYS A 1 93 ? 3.295 9.738 9.812 1.00 97.31 93 LYS A CA 1
ATOM 753 C C . LYS A 1 93 ? 3.103 10.505 8.514 1.00 97.31 93 LYS A C 1
ATOM 755 O O . LYS A 1 93 ? 2.216 10.215 7.710 1.00 97.31 93 LYS A O 1
ATOM 760 N N . THR A 1 94 ? 4.037 11.419 8.280 1.00 97.06 94 THR A N 1
ATOM 761 C CA . THR A 1 94 ? 4.220 12.132 7.013 1.00 97.06 94 THR A CA 1
ATOM 762 C C . THR A 1 94 ? 5.657 11.981 6.528 1.00 97.06 94 THR A C 1
ATOM 764 O O . THR A 1 94 ? 6.571 11.956 7.358 1.00 97.06 94 THR A O 1
ATOM 767 N N . ALA A 1 95 ? 5.866 11.966 5.217 1.00 94.62 95 ALA A N 1
ATOM 768 C CA . ALA A 1 95 ? 7.186 11.984 4.590 1.00 94.62 95 ALA A CA 1
ATOM 769 C C . ALA A 1 95 ? 7.193 12.940 3.385 1.00 94.62 95 ALA A C 1
ATOM 771 O O . ALA A 1 95 ? 6.121 13.195 2.827 1.00 94.62 95 ALA A O 1
ATOM 772 N N . PRO A 1 96 ? 8.356 13.491 3.000 1.00 93.12 96 PRO A N 1
ATOM 773 C CA . PRO A 1 96 ? 8.459 14.303 1.798 1.00 93.12 96 PRO A CA 1
ATOM 774 C C . PRO A 1 96 ? 8.286 13.434 0.548 1.00 93.12 96 PRO A C 1
ATOM 776 O O . PRO A 1 96 ? 8.786 12.309 0.493 1.00 93.12 96 PRO A O 1
ATOM 779 N N . ASP A 1 97 ? 7.594 13.966 -0.454 1.00 90.00 97 ASP A N 1
ATOM 780 C CA . ASP A 1 97 ? 7.619 13.430 -1.813 1.00 90.00 97 ASP A CA 1
ATOM 781 C C . ASP A 1 97 ? 8.900 13.848 -2.564 1.00 90.00 97 ASP A C 1
ATOM 783 O O . ASP A 1 97 ? 9.783 14.520 -2.019 1.00 90.00 97 ASP A O 1
ATOM 787 N N . SER A 1 98 ? 9.000 13.484 -3.846 1.00 86.00 98 SER A N 1
ATOM 788 C CA . SER A 1 98 ? 10.130 13.851 -4.714 1.00 86.00 98 SER A CA 1
ATOM 789 C C . SER A 1 98 ? 10.335 15.363 -4.893 1.00 86.00 98 SER A C 1
ATOM 791 O O . SER A 1 98 ? 11.398 15.777 -5.348 1.00 86.00 98 SER A O 1
ATOM 793 N N . PHE A 1 99 ? 9.344 16.189 -4.551 1.00 89.00 99 PHE A N 1
ATOM 794 C CA . PHE A 1 99 ? 9.404 17.652 -4.613 1.00 89.00 99 PHE A CA 1
ATOM 795 C C . PHE A 1 99 ? 9.620 18.289 -3.231 1.00 89.00 99 PHE A C 1
ATOM 797 O O . PHE A 1 99 ? 9.598 19.514 -3.104 1.00 89.00 99 PHE A O 1
ATOM 804 N N . GLY A 1 100 ? 9.823 17.481 -2.185 1.00 88.88 100 GLY A N 1
ATOM 805 C CA . GLY A 1 100 ? 10.007 17.942 -0.810 1.00 88.88 100 GLY A CA 1
ATOM 806 C C . GLY A 1 100 ? 8.706 18.305 -0.089 1.00 88.88 100 GLY A C 1
ATOM 807 O O . GLY A 1 100 ? 8.751 18.826 1.027 1.00 88.88 100 GLY A O 1
ATOM 808 N N . LYS A 1 101 ? 7.536 18.042 -0.683 1.00 93.00 101 LYS A N 1
ATOM 809 C CA . LYS A 1 101 ? 6.246 18.305 -0.040 1.00 93.00 101 LYS A CA 1
ATOM 810 C C . LYS A 1 101 ? 5.928 17.190 0.950 1.00 93.00 101 LYS A C 1
ATOM 812 O O . LYS A 1 101 ? 5.889 16.022 0.583 1.00 93.00 101 LYS A O 1
ATOM 817 N N . GLN A 1 102 ? 5.616 17.550 2.194 1.00 95.19 102 GLN A N 1
ATOM 818 C CA . GLN A 1 102 ? 5.154 16.586 3.194 1.00 95.19 102 GLN A CA 1
ATOM 819 C C . GLN A 1 102 ? 3.779 16.023 2.809 1.00 95.19 102 GLN A C 1
ATOM 821 O O . GLN A 1 102 ? 2.805 16.772 2.701 1.00 95.19 102 GLN A O 1
ATOM 826 N N . ILE A 1 103 ? 3.695 14.702 2.652 1.00 95.19 103 ILE A N 1
ATOM 827 C CA . ILE A 1 103 ? 2.448 13.974 2.410 1.00 95.19 103 ILE A CA 1
ATOM 828 C C . ILE A 1 103 ? 2.212 12.913 3.492 1.00 95.19 103 ILE A C 1
ATOM 830 O O . ILE A 1 103 ? 3.177 12.408 4.075 1.00 95.19 103 ILE A O 1
ATOM 834 N N . PRO A 1 104 ? 0.954 12.550 3.788 1.00 97.44 104 PRO A N 1
ATOM 835 C CA . PRO A 1 104 ? 0.668 11.462 4.713 1.00 97.44 104 PRO A CA 1
ATOM 836 C C . PRO A 1 104 ? 1.107 10.115 4.128 1.00 97.44 104 PRO A C 1
ATOM 838 O O . PRO A 1 104 ? 0.842 9.827 2.963 1.00 97.44 104 PRO A O 1
ATOM 841 N N . VAL A 1 105 ? 1.751 9.290 4.952 1.00 97.44 105 VAL A N 1
ATOM 842 C CA . VAL A 1 105 ? 2.298 7.973 4.560 1.00 97.44 105 VAL A CA 1
ATOM 843 C C . VAL A 1 105 ? 1.925 6.850 5.522 1.00 97.44 105 VAL A C 1
ATOM 845 O O . VAL A 1 105 ? 2.192 5.683 5.245 1.00 97.44 105 VAL A O 1
ATOM 848 N N . GLU A 1 106 ? 1.298 7.178 6.648 1.00 98.19 106 GLU A N 1
ATOM 849 C CA . GLU A 1 106 ? 0.744 6.200 7.576 1.00 98.19 106 GLU A CA 1
ATOM 850 C C . GLU A 1 106 ? -0.535 6.755 8.191 1.00 98.19 106 GLU A C 1
ATOM 852 O O . GLU A 1 106 ? -0.565 7.883 8.692 1.00 98.19 106 GLU A O 1
ATOM 857 N N . TYR A 1 107 ? -1.571 5.932 8.135 1.00 98.50 107 TYR A N 1
ATOM 858 C CA . TYR A 1 107 ? -2.892 6.187 8.672 1.00 98.50 107 TYR A CA 1
ATOM 859 C C . TYR A 1 107 ? -3.223 5.058 9.637 1.00 98.50 107 TYR A C 1
ATOM 861 O O . TYR A 1 107 ? -3.095 3.886 9.269 1.00 98.50 107 TYR A O 1
ATOM 869 N N . ARG A 1 108 ? -3.651 5.371 10.860 1.00 98.12 108 ARG A N 1
ATOM 870 C CA . ARG A 1 108 ? -3.990 4.353 11.863 1.00 98.12 108 ARG A CA 1
ATOM 871 C C . ARG A 1 108 ? -5.247 4.725 12.618 1.00 98.12 108 ARG A C 1
ATOM 873 O O . ARG A 1 108 ? -5.443 5.881 12.972 1.00 98.12 108 ARG A O 1
ATOM 880 N N . VAL A 1 109 ? -6.037 3.713 12.946 1.00 97.44 109 VAL A N 1
ATOM 881 C CA . VAL A 1 109 ? -7.087 3.846 13.956 1.00 97.44 109 VAL A CA 1
ATOM 882 C C . VAL A 1 109 ? -6.448 3.626 15.323 1.00 97.44 109 VAL A C 1
ATOM 884 O O . VAL A 1 109 ? -5.980 2.521 15.639 1.00 97.44 109 VAL A O 1
ATOM 887 N N . ILE A 1 110 ? -6.373 4.688 16.123 1.00 95.31 110 ILE A N 1
ATOM 888 C CA . ILE A 1 110 ? -5.640 4.681 17.396 1.00 95.31 110 ILE A CA 1
ATOM 889 C C . ILE A 1 110 ? -6.480 4.187 18.581 1.00 95.31 110 ILE A C 1
ATOM 891 O O . ILE A 1 110 ? -5.930 3.600 19.519 1.00 95.31 110 ILE A O 1
ATOM 895 N N . GLU A 1 111 ? -7.802 4.342 18.516 1.00 93.25 111 GLU A N 1
ATOM 896 C CA . GLU A 1 111 ? -8.741 4.011 19.587 1.00 93.25 111 GLU A CA 1
ATOM 897 C C . GLU A 1 111 ? -10.047 3.392 19.065 1.00 93.25 111 GLU A C 1
ATOM 899 O O . GLU A 1 111 ? -10.232 3.210 17.866 1.00 93.25 111 GLU A O 1
ATOM 904 N N . GLY A 1 112 ? -10.934 2.987 19.976 1.00 92.88 112 GLY A N 1
ATOM 905 C CA . GLY A 1 112 ? -12.212 2.366 19.622 1.00 92.88 112 GLY A CA 1
ATOM 906 C C . GLY A 1 112 ? -12.117 0.904 19.168 1.00 92.88 112 GLY A C 1
ATOM 907 O O . GLY A 1 112 ? -11.084 0.241 19.292 1.00 92.88 112 GLY A O 1
ATOM 908 N N . ALA A 1 113 ? -13.241 0.380 18.671 1.00 92.25 113 ALA A N 1
ATOM 909 C CA . ALA A 1 113 ? -13.384 -1.025 18.277 1.00 92.25 113 ALA A CA 1
ATOM 910 C C . ALA A 1 113 ? -12.516 -1.401 17.063 1.00 92.25 113 ALA A C 1
ATOM 912 O O . ALA A 1 113 ? -12.070 -2.542 16.953 1.00 92.25 113 ALA A O 1
ATOM 913 N N . ASN A 1 114 ? -12.229 -0.429 16.195 1.00 95.25 114 ASN A N 1
ATOM 914 C CA . ASN A 1 114 ? -11.434 -0.612 14.983 1.00 95.25 114 ASN A CA 1
ATOM 915 C C . ASN A 1 114 ? -9.925 -0.410 15.200 1.00 95.25 114 ASN A C 1
ATOM 917 O O . ASN A 1 114 ? -9.137 -0.484 14.252 1.00 95.25 114 ASN A O 1
ATOM 921 N N . ARG A 1 115 ? -9.499 -0.186 16.453 1.00 94.62 115 ARG A N 1
ATOM 922 C CA . ARG A 1 115 ? -8.098 0.039 16.810 1.00 94.62 115 ARG A CA 1
ATOM 923 C C . ARG A 1 115 ? -7.178 -1.026 16.210 1.00 94.62 115 ARG A C 1
ATOM 925 O O . ARG A 1 115 ? -7.402 -2.233 16.333 1.00 94.62 115 ARG A O 1
ATOM 932 N N . GLY A 1 116 ? -6.077 -0.556 15.628 1.00 93.31 116 GLY A N 1
ATOM 933 C CA . GLY A 1 116 ? -5.068 -1.404 14.990 1.00 93.31 116 GLY A CA 1
ATOM 934 C C . GLY A 1 116 ? -5.259 -1.597 13.486 1.00 93.31 116 GLY A C 1
ATOM 935 O O . GLY A 1 116 ? -4.360 -2.160 12.858 1.00 93.31 116 GLY A O 1
ATOM 936 N N . ALA A 1 117 ? -6.359 -1.099 12.909 1.00 97.25 117 ALA A N 1
ATOM 937 C CA . ALA A 1 117 ? -6.444 -0.911 11.468 1.00 97.25 117 ALA A CA 1
ATOM 938 C C . ALA A 1 117 ? -5.398 0.112 11.008 1.00 97.25 117 ALA A C 1
ATOM 940 O O . ALA A 1 117 ? -5.134 1.110 11.689 1.00 97.25 117 ALA A O 1
ATOM 941 N N . GLU A 1 118 ? -4.780 -0.159 9.864 1.00 97.62 118 GLU A N 1
ATOM 942 C CA . GLU A 1 118 ? -3.660 0.625 9.348 1.00 97.62 118 GLU A CA 1
ATOM 943 C C . GLU A 1 118 ? -3.677 0.643 7.823 1.00 97.62 118 GLU A C 1
ATOM 945 O O . GLU A 1 118 ? -3.957 -0.377 7.195 1.00 97.62 118 GLU A O 1
ATOM 950 N N . VAL A 1 119 ? -3.320 1.789 7.247 1.00 98.50 119 VAL A N 1
ATOM 951 C CA . VAL A 1 119 ? -2.959 1.936 5.835 1.00 98.50 119 VAL A CA 1
ATOM 952 C C . VAL A 1 119 ? -1.626 2.668 5.768 1.00 98.50 119 VAL A C 1
ATOM 954 O O . VAL A 1 119 ? -1.417 3.656 6.472 1.00 98.50 119 VAL A O 1
ATOM 957 N N . ASN A 1 120 ? -0.699 2.183 4.952 1.00 97.81 120 ASN A N 1
ATOM 958 C CA . ASN A 1 120 ? 0.645 2.734 4.873 1.00 97.81 120 ASN A CA 1
ATOM 959 C C . ASN A 1 120 ? 1.179 2.748 3.438 1.00 97.81 120 ASN A C 1
ATOM 961 O O . ASN A 1 120 ? 0.735 1.977 2.594 1.00 97.81 120 ASN A O 1
ATOM 965 N N . ILE A 1 121 ? 2.103 3.667 3.167 1.00 97.62 121 ILE A N 1
ATOM 966 C CA . ILE A 1 121 ? 2.723 3.851 1.854 1.00 97.62 121 ILE A CA 1
ATOM 967 C C . ILE A 1 121 ? 4.215 3.548 1.988 1.00 97.62 121 ILE A C 1
ATOM 969 O O . ILE A 1 121 ? 4.912 4.176 2.791 1.00 97.62 121 ILE A O 1
ATOM 973 N N . ASP A 1 122 ? 4.695 2.594 1.196 1.00 95.38 122 ASP A N 1
ATOM 974 C CA . ASP A 1 122 ? 6.065 2.095 1.234 1.00 95.38 122 ASP A CA 1
ATOM 975 C C . ASP A 1 122 ? 6.662 2.099 -0.178 1.00 95.38 122 ASP A C 1
ATOM 977 O O . ASP A 1 122 ? 6.129 1.487 -1.105 1.00 95.38 122 ASP A O 1
ATOM 981 N N . ASN A 1 123 ? 7.808 2.765 -0.332 1.00 93.44 123 ASN A N 1
ATOM 982 C CA . ASN A 1 123 ? 8.599 2.734 -1.560 1.00 93.44 123 ASN A CA 1
ATOM 983 C C . ASN A 1 123 ? 9.977 2.112 -1.269 1.00 93.44 123 ASN A C 1
ATOM 985 O O . ASN A 1 123 ? 10.874 2.832 -0.809 1.00 93.44 123 ASN A O 1
ATOM 989 N N . PRO A 1 124 ? 10.162 0.799 -1.519 1.00 90.19 124 PRO A N 1
ATOM 990 C CA . PRO A 1 124 ? 11.430 0.108 -1.286 1.00 90.19 124 PRO A CA 1
ATOM 991 C C . PRO A 1 124 ? 12.607 0.631 -2.119 1.00 90.19 124 PRO A C 1
ATOM 993 O O . PRO A 1 124 ? 13.754 0.421 -1.730 1.00 90.19 124 PRO A O 1
ATOM 996 N N . SER A 1 125 ? 12.350 1.344 -3.222 1.00 86.00 125 SER A N 1
ATOM 997 C CA . SER A 1 125 ? 13.392 2.011 -4.014 1.00 86.00 125 SER A CA 1
ATOM 998 C C . SER A 1 125 ? 13.932 3.278 -3.340 1.00 86.00 125 SER A C 1
ATOM 1000 O O . SER A 1 125 ? 15.042 3.698 -3.647 1.00 86.00 125 SER A O 1
ATOM 1002 N N . ILE A 1 126 ? 13.166 3.888 -2.423 1.00 86.69 126 ILE A N 1
ATOM 1003 C CA . ILE A 1 126 ? 13.599 5.048 -1.624 1.00 86.69 126 ILE A CA 1
ATOM 1004 C C . ILE A 1 126 ? 14.160 4.582 -0.282 1.00 86.69 126 ILE A C 1
ATOM 1006 O O . ILE A 1 126 ? 15.237 5.002 0.124 1.00 86.69 126 ILE A O 1
ATOM 1010 N N . VAL A 1 127 ? 13.416 3.726 0.422 1.00 85.31 127 VAL A N 1
ATOM 1011 C CA . VAL A 1 127 ? 13.823 3.171 1.716 1.00 85.31 127 VAL A CA 1
ATOM 1012 C C . VAL A 1 127 ? 13.665 1.659 1.649 1.00 85.31 127 VAL A C 1
ATOM 1014 O O . VAL A 1 127 ? 12.522 1.196 1.660 1.00 85.31 127 VAL A O 1
ATOM 1017 N N . PRO A 1 128 ? 14.768 0.889 1.599 1.00 83.06 128 PRO A N 1
ATOM 1018 C CA . PRO A 1 128 ? 14.702 -0.562 1.505 1.00 83.06 128 PRO A CA 1
ATOM 1019 C C . PRO A 1 128 ? 13.825 -1.167 2.605 1.00 83.06 128 PRO A C 1
ATOM 1021 O O . PRO A 1 128 ? 14.002 -0.883 3.792 1.00 83.06 128 PRO A O 1
ATOM 1024 N N . SER A 1 129 ? 12.873 -2.011 2.207 1.00 79.56 129 SER A N 1
ATOM 1025 C CA . SER A 1 129 ? 12.077 -2.794 3.154 1.00 79.56 129 SER A CA 1
ATOM 1026 C C . SER A 1 129 ? 12.925 -3.925 3.744 1.00 79.56 129 SER A C 1
ATOM 1028 O O . SER A 1 129 ? 13.812 -4.460 3.080 1.00 79.56 129 SER A O 1
ATOM 1030 N N . THR A 1 130 ? 12.665 -4.291 4.999 1.00 81.38 130 THR A N 1
ATOM 1031 C CA . THR A 1 130 ? 13.369 -5.385 5.688 1.00 81.38 130 THR A CA 1
ATOM 1032 C C . THR A 1 130 ? 12.670 -6.734 5.527 1.00 81.38 130 THR A C 1
ATOM 1034 O O . THR A 1 130 ? 13.337 -7.761 5.474 1.00 81.38 130 THR A O 1
ATOM 1037 N N . ASP A 1 131 ? 11.336 -6.744 5.448 1.00 83.69 131 ASP A N 1
ATOM 1038 C CA . ASP A 1 131 ? 10.521 -7.961 5.336 1.00 83.69 131 ASP A CA 1
ATOM 1039 C C . ASP A 1 131 ? 9.144 -7.637 4.719 1.00 83.69 131 ASP A C 1
ATOM 1041 O O . ASP A 1 131 ? 8.114 -7.536 5.396 1.00 83.69 131 ASP A O 1
ATOM 1045 N N . GLY A 1 132 ? 9.138 -7.388 3.407 1.00 87.50 132 GLY A N 1
ATOM 1046 C CA . GLY A 1 132 ? 7.945 -7.017 2.642 1.00 87.50 132 GLY A CA 1
ATOM 1047 C C . GLY A 1 132 ? 8.165 -7.070 1.127 1.00 87.50 132 GLY A C 1
ATOM 1048 O O . GLY A 1 132 ? 9.204 -7.571 0.680 1.00 87.50 132 GLY A O 1
ATOM 1049 N N . PRO A 1 133 ? 7.203 -6.553 0.342 1.00 92.88 133 PRO A N 1
ATOM 1050 C CA . PRO A 1 133 ? 7.377 -6.401 -1.097 1.00 92.88 133 PRO A CA 1
ATOM 1051 C C . PRO A 1 133 ? 8.621 -5.564 -1.423 1.00 92.88 133 PRO A C 1
ATOM 1053 O O . PRO A 1 133 ? 8.930 -4.602 -0.715 1.00 92.88 133 PRO A O 1
ATOM 1056 N N . ALA A 1 134 ? 9.327 -5.944 -2.486 1.00 91.88 134 ALA A N 1
ATOM 1057 C CA . ALA A 1 134 ? 10.422 -5.180 -3.085 1.00 91.88 134 ALA A CA 1
ATOM 1058 C C . ALA A 1 134 ? 9.920 -4.080 -4.028 1.00 91.88 134 ALA A C 1
ATOM 1060 O O . ALA A 1 134 ? 10.656 -3.150 -4.342 1.00 91.88 134 ALA A O 1
ATOM 1061 N N . ASP A 1 135 ? 8.674 -4.187 -4.472 1.00 92.38 135 ASP A N 1
ATOM 1062 C CA . ASP A 1 135 ? 8.014 -3.222 -5.340 1.00 92.38 135 ASP A CA 1
ATOM 1063 C C . ASP A 1 135 ? 7.348 -2.094 -4.518 1.00 92.38 135 ASP A C 1
ATOM 1065 O O . ASP A 1 135 ? 6.966 -2.322 -3.361 1.00 92.38 135 ASP A O 1
ATOM 1069 N N . PRO A 1 136 ? 7.158 -0.883 -5.081 1.00 94.62 136 PRO A N 1
ATOM 1070 C CA . PRO A 1 136 ? 6.329 0.159 -4.475 1.00 94.62 136 PRO A CA 1
ATOM 1071 C C . PRO A 1 136 ? 4.928 -0.360 -4.141 1.00 94.62 136 PRO A C 1
ATOM 1073 O O . PRO A 1 136 ? 4.302 -1.064 -4.935 1.00 94.62 136 PRO A O 1
ATOM 1076 N N . HIS A 1 137 ? 4.417 -0.038 -2.953 1.00 96.62 137 HIS A N 1
ATOM 1077 C CA . HIS A 1 137 ? 3.141 -0.594 -2.515 1.00 96.62 137 HIS A CA 1
ATOM 1078 C C . HIS A 1 137 ? 2.417 0.250 -1.470 1.00 96.62 137 HIS A C 1
ATOM 1080 O O . HIS A 1 137 ? 2.991 1.089 -0.773 1.00 96.62 137 HIS A O 1
ATOM 1086 N N . ILE A 1 138 ? 1.122 -0.035 -1.343 1.00 98.25 138 ILE A N 1
ATOM 1087 C CA . ILE A 1 138 ? 0.290 0.401 -0.224 1.00 98.25 138 ILE A CA 1
ATOM 1088 C C . ILE A 1 138 ? -0.038 -0.824 0.622 1.00 98.25 138 ILE A C 1
ATOM 1090 O O . ILE A 1 138 ? -0.664 -1.769 0.137 1.00 98.25 138 ILE A O 1
ATOM 1094 N N . GLY A 1 139 ? 0.393 -0.833 1.880 1.00 97.56 139 GLY A N 1
ATOM 1095 C CA . GLY A 1 139 ? 0.027 -1.870 2.837 1.00 97.56 139 GLY A CA 1
ATOM 1096 C C . GLY A 1 139 ? -1.270 -1.521 3.560 1.00 97.56 139 GLY A C 1
ATOM 1097 O O . GLY A 1 139 ? -1.527 -0.357 3.866 1.00 97.56 139 GLY A O 1
ATOM 1098 N N . TYR A 1 140 ? -2.069 -2.534 3.882 1.00 98.19 140 TYR A N 1
ATOM 1099 C CA . TYR A 1 140 ? -3.260 -2.379 4.714 1.00 98.19 140 TYR A CA 1
ATOM 1100 C C . TYR A 1 140 ? -3.358 -3.482 5.772 1.00 98.19 140 TYR A C 1
ATOM 1102 O O . TYR A 1 140 ? -2.853 -4.593 5.585 1.00 98.19 140 TYR A O 1
ATOM 1110 N N . GLN A 1 141 ? -4.022 -3.182 6.887 1.00 97.12 141 GLN A N 1
ATOM 1111 C CA . GLN A 1 141 ? -4.330 -4.136 7.948 1.00 97.12 141 GLN A CA 1
ATOM 1112 C C . GLN A 1 141 ? -5.750 -3.917 8.482 1.00 97.12 141 GLN A C 1
ATOM 1114 O O . GLN A 1 141 ? -6.149 -2.781 8.732 1.00 97.12 141 GLN A O 1
ATOM 1119 N N . THR A 1 142 ? -6.500 -5.001 8.686 1.00 97.06 142 THR A N 1
ATOM 1120 C CA . THR A 1 142 ? -7.808 -4.962 9.366 1.00 97.06 142 THR A CA 1
ATOM 1121 C C . THR A 1 142 ? -7.645 -4.676 10.870 1.00 97.06 142 THR A C 1
ATOM 1123 O O . THR A 1 142 ? -6.552 -4.884 11.408 1.00 97.06 142 THR A O 1
ATOM 1126 N N . PRO A 1 143 ? -8.710 -4.262 11.586 1.00 95.12 143 PRO A N 1
ATOM 1127 C CA . PRO A 1 143 ? -8.680 -4.091 13.039 1.00 95.12 143 PRO A CA 1
ATOM 1128 C C . PRO A 1 143 ? -8.125 -5.286 13.826 1.00 95.12 143 PRO A C 1
ATOM 1130 O O . PRO A 1 143 ? -8.221 -6.442 13.402 1.00 95.12 143 PRO A O 1
ATOM 1133 N N . GLY A 1 144 ? -7.611 -5.002 15.026 1.00 85.69 144 GLY A N 1
ATOM 1134 C CA . GLY A 1 144 ? -7.146 -6.008 15.982 1.00 85.69 144 GLY A CA 1
ATOM 1135 C C . GLY A 1 144 ? -5.643 -6.300 15.938 1.00 85.69 144 GLY A C 1
ATOM 1136 O O . GLY A 1 144 ? -4.852 -5.636 15.268 1.00 85.69 144 GLY A O 1
ATOM 1137 N N . LYS A 1 145 ? -5.216 -7.303 16.717 1.00 78.12 145 LYS A N 1
ATOM 1138 C CA . LYS A 1 145 ? -3.825 -7.779 16.730 1.00 78.12 145 LYS A CA 1
ATOM 1139 C C . LYS A 1 145 ? -3.651 -8.898 15.706 1.00 78.12 145 LYS A C 1
ATOM 1141 O O . LYS A 1 145 ? -4.554 -9.698 15.476 1.00 78.12 145 LYS A O 1
ATOM 1146 N N . ARG A 1 146 ? -2.443 -9.044 15.158 1.00 71.12 146 ARG A N 1
ATOM 1147 C CA . ARG A 1 146 ? -2.129 -10.179 14.267 1.00 71.12 146 ARG A CA 1
ATOM 1148 C C . ARG A 1 146 ? -2.330 -11.531 14.949 1.00 71.12 146 ARG A C 1
ATOM 1150 O O . ARG A 1 146 ? -2.857 -12.449 14.337 1.00 71.12 146 ARG A O 1
ATOM 1157 N N . SER A 1 147 ? -1.998 -11.628 16.238 1.00 77.19 147 SER A N 1
ATOM 1158 C CA . SER A 1 147 ? -2.228 -12.842 17.034 1.00 77.19 147 SER A CA 1
ATOM 1159 C C . SER A 1 147 ? -3.711 -13.189 17.213 1.00 77.19 147 SER A C 1
ATOM 1161 O O . SER A 1 147 ? -4.021 -14.316 17.574 1.00 77.19 147 SER A O 1
ATOM 1163 N N . SER A 1 148 ? -4.619 -12.238 16.974 1.00 74.12 148 SER A N 1
ATOM 1164 C CA . SER A 1 148 ? -6.070 -12.421 17.061 1.00 74.12 148 SER A CA 1
ATOM 1165 C C . SER A 1 148 ? -6.752 -12.452 15.686 1.00 74.12 148 SER A C 1
ATOM 1167 O O . SER A 1 148 ? -7.961 -12.268 15.617 1.00 74.12 148 SER A O 1
ATOM 1169 N N . GLY A 1 149 ? -5.996 -12.657 14.599 1.00 78.94 149 GLY A N 1
ATOM 1170 C CA . GLY A 1 149 ? -6.549 -12.850 13.252 1.00 78.94 149 GLY A CA 1
ATOM 1171 C C . GLY A 1 149 ? -6.599 -11.608 12.358 1.00 78.94 149 GLY A C 1
ATOM 1172 O O . GLY A 1 149 ? -7.206 -11.675 11.291 1.00 78.94 149 GLY A O 1
ATOM 1173 N N . ALA A 1 150 ? -5.965 -10.491 12.740 1.00 88.38 150 ALA A N 1
ATOM 1174 C CA . ALA A 1 150 ? -5.878 -9.329 11.852 1.00 88.38 150 ALA A CA 1
ATOM 1175 C C . ALA A 1 150 ? -5.175 -9.702 10.535 1.00 88.38 150 ALA A C 1
ATOM 1177 O O . ALA A 1 150 ? -4.070 -10.255 10.537 1.00 88.38 150 ALA A O 1
ATOM 1178 N N . THR A 1 151 ? -5.815 -9.385 9.411 1.00 93.19 151 THR A N 1
ATOM 1179 C CA . THR A 1 151 ? -5.289 -9.664 8.073 1.00 93.19 151 THR A CA 1
ATOM 1180 C C . THR A 1 151 ? -4.486 -8.471 7.584 1.00 93.19 151 THR A C 1
ATO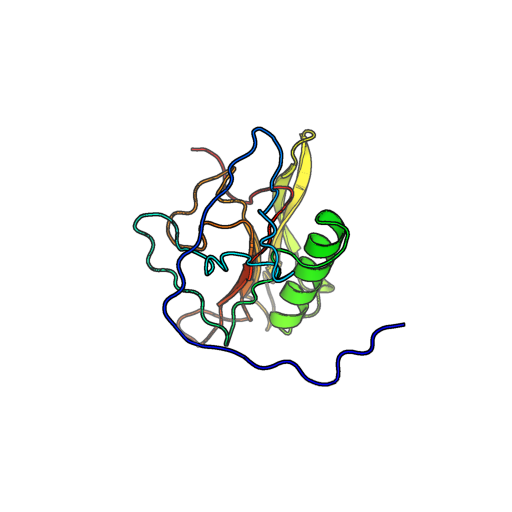M 1182 O O . THR A 1 151 ? -4.948 -7.337 7.676 1.00 93.19 151 THR A O 1
ATOM 1185 N N . ARG A 1 152 ? -3.292 -8.735 7.048 1.00 94.88 152 ARG A N 1
ATOM 1186 C CA . ARG A 1 152 ? -2.448 -7.759 6.350 1.00 94.88 152 ARG A CA 1
ATOM 1187 C C . ARG A 1 152 ? -2.379 -8.117 4.873 1.00 94.88 152 ARG A C 1
ATOM 1189 O O . ARG A 1 152 ? -2.152 -9.285 4.570 1.00 94.88 152 ARG A O 1
ATOM 1196 N N . GLY A 1 153 ? -2.512 -7.129 4.001 1.00 96.44 153 GLY A N 1
ATOM 1197 C CA . GLY A 1 153 ? -2.299 -7.275 2.563 1.00 96.44 153 GLY A CA 1
ATOM 1198 C C . GLY A 1 153 ? -1.588 -6.062 1.973 1.00 96.44 153 GLY A C 1
ATOM 1199 O O . GLY A 1 153 ? -1.331 -5.080 2.676 1.00 96.44 153 GLY A O 1
ATOM 1200 N N . HIS A 1 154 ? -1.253 -6.152 0.690 1.00 97.56 154 HIS A N 1
ATOM 1201 C CA . HIS A 1 154 ? -0.529 -5.127 -0.054 1.00 97.56 154 HIS A CA 1
ATOM 1202 C C . HIS A 1 154 ? -1.141 -4.941 -1.439 1.00 97.56 154 HIS A C 1
ATOM 1204 O O . HIS A 1 154 ? -1.513 -5.901 -2.110 1.00 97.56 154 HIS A O 1
ATOM 1210 N N . ILE A 1 155 ? -1.209 -3.695 -1.886 1.00 97.81 155 ILE A N 1
ATOM 1211 C CA . ILE A 1 155 ? -1.531 -3.348 -3.266 1.00 97.81 155 ILE A CA 1
ATOM 1212 C C . ILE A 1 155 ? -0.230 -2.890 -3.911 1.00 97.81 155 ILE A C 1
ATOM 1214 O O . ILE A 1 155 ? 0.326 -1.862 -3.522 1.00 97.81 155 ILE A O 1
ATOM 1218 N N . ILE A 1 156 ? 0.273 -3.696 -4.840 1.00 96.62 156 ILE A N 1
ATOM 1219 C CA . ILE A 1 156 ? 1.547 -3.500 -5.526 1.00 96.62 156 ILE A CA 1
ATOM 1220 C C . ILE A 1 156 ? 1.346 -2.554 -6.711 1.00 96.62 156 ILE A C 1
ATOM 1222 O O . ILE A 1 156 ? 0.375 -2.689 -7.458 1.00 96.62 156 ILE A O 1
ATOM 1226 N N . LEU A 1 157 ? 2.250 -1.589 -6.868 1.00 94.69 157 LEU A N 1
ATOM 1227 C CA . LEU A 1 157 ? 2.157 -0.485 -7.821 1.00 94.69 157 LEU A CA 1
ATOM 1228 C C . LEU A 1 157 ? 3.511 -0.224 -8.484 1.00 94.69 157 LEU A C 1
ATOM 1230 O O . LEU A 1 157 ? 4.557 -0.540 -7.926 1.00 94.69 157 LEU A O 1
ATOM 1234 N N . ASP A 1 158 ? 3.498 0.418 -9.653 1.00 91.25 158 ASP A N 1
ATOM 1235 C CA . ASP A 1 158 ? 4.739 0.897 -10.285 1.00 91.25 158 ASP A CA 1
ATOM 1236 C C . ASP A 1 158 ? 5.279 2.152 -9.589 1.00 91.25 158 ASP A C 1
ATOM 1238 O O . ASP A 1 158 ? 6.450 2.499 -9.714 1.00 91.25 158 ASP A O 1
ATOM 1242 N N . TYR A 1 159 ? 4.407 2.865 -8.873 1.00 92.94 159 TYR A N 1
ATOM 1243 C CA . TYR A 1 159 ? 4.709 4.160 -8.289 1.00 92.94 159 TYR A CA 1
ATOM 1244 C C . TYR A 1 159 ? 3.927 4.396 -7.000 1.00 92.94 159 TYR A C 1
ATOM 1246 O O . TYR A 1 159 ? 2.705 4.241 -6.952 1.00 92.94 159 TYR A O 1
ATOM 1254 N N . VAL A 1 160 ? 4.646 4.874 -5.986 1.00 94.62 160 VAL A N 1
ATOM 1255 C CA . VAL A 1 160 ? 4.092 5.580 -4.829 1.00 94.62 160 VAL A CA 1
ATOM 1256 C C . VAL A 1 160 ? 4.971 6.804 -4.521 1.00 94.62 160 VAL A C 1
ATOM 1258 O O . VAL A 1 160 ? 6.198 6.720 -4.647 1.00 94.62 160 VAL A O 1
ATOM 1261 N N . PRO A 1 161 ? 4.381 7.949 -4.129 1.00 93.25 161 PRO A N 1
ATOM 1262 C CA . PRO A 1 161 ? 5.075 9.243 -4.108 1.00 93.25 161 PRO A CA 1
ATOM 1263 C C . PRO A 1 161 ? 6.074 9.440 -2.961 1.00 93.25 161 PRO A C 1
ATOM 1265 O O . PRO A 1 161 ? 6.892 10.353 -3.026 1.00 93.25 161 PRO A O 1
ATOM 1268 N N . ALA A 1 162 ? 6.004 8.625 -1.909 1.00 93.88 162 ALA A N 1
ATOM 1269 C CA . ALA A 1 162 ? 6.892 8.694 -0.753 1.00 93.88 162 ALA A CA 1
ATOM 1270 C C . ALA A 1 162 ? 6.992 7.319 -0.076 1.00 93.88 162 ALA A C 1
ATOM 1272 O O . ALA A 1 162 ? 6.327 6.369 -0.482 1.00 93.88 162 ALA A O 1
ATOM 1273 N N . SER A 1 163 ? 7.807 7.218 0.972 1.00 93.94 163 SER A N 1
ATOM 1274 C CA . SER A 1 163 ? 7.907 6.029 1.822 1.00 93.94 163 SER A CA 1
ATOM 1275 C C . SER A 1 163 ? 7.756 6.432 3.285 1.00 93.94 163 SER A C 1
ATOM 1277 O O . SER A 1 163 ? 8.297 7.457 3.699 1.00 93.94 163 SER A O 1
ATOM 1279 N N . ARG A 1 164 ? 7.041 5.639 4.092 1.00 91.62 164 ARG A N 1
ATOM 1280 C CA . ARG A 1 164 ? 6.949 5.867 5.548 1.00 91.62 164 ARG A CA 1
ATOM 1281 C C . ARG A 1 164 ? 8.254 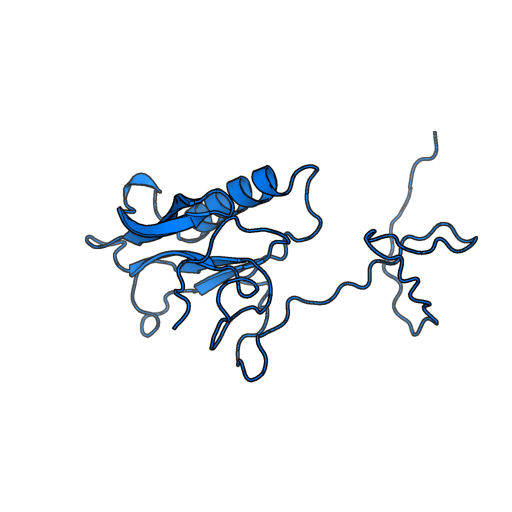5.586 6.283 1.00 91.62 164 ARG A C 1
ATOM 1283 O O . ARG A 1 164 ? 8.431 6.046 7.414 1.00 91.62 164 ARG A O 1
ATOM 1290 N N . GLY A 1 165 ? 9.113 4.760 5.684 1.00 80.88 165 GLY A N 1
ATOM 1291 C CA . GLY A 1 165 ? 10.436 4.472 6.204 1.00 80.88 165 GLY A CA 1
ATOM 1292 C C . GLY A 1 165 ? 11.291 5.737 6.222 1.00 80.88 165 GLY A C 1
ATOM 1293 O O . GLY A 1 165 ? 11.018 6.709 5.522 1.00 80.88 165 GLY A O 1
ATOM 1294 N N . ARG A 1 166 ? 12.351 5.727 7.025 1.00 72.81 166 ARG A N 1
ATOM 1295 C CA . ARG A 1 166 ? 13.406 6.741 6.957 1.00 72.81 166 ARG A CA 1
ATOM 1296 C C . ARG A 1 166 ? 14.697 6.045 6.563 1.00 72.81 166 ARG A C 1
ATOM 1298 O O . ARG A 1 166 ? 14.936 4.928 7.021 1.00 72.81 166 ARG A O 1
ATOM 1305 N N . LEU A 1 167 ? 15.501 6.707 5.735 1.00 61.53 167 LEU A N 1
ATOM 1306 C CA . LEU A 1 167 ? 16.898 6.326 5.556 1.00 61.53 167 LEU A CA 1
ATOM 1307 C C . LEU A 1 167 ? 17.573 6.391 6.935 1.00 61.53 167 LEU A C 1
ATOM 1309 O O . LEU A 1 167 ? 17.395 7.384 7.647 1.00 61.53 167 LEU A O 1
ATOM 1313 N N . GLN A 1 168 ? 18.229 5.300 7.332 1.00 53.69 168 GLN A N 1
ATOM 1314 C CA . GLN A 1 168 ? 19.027 5.240 8.561 1.00 53.69 168 GLN A CA 1
ATOM 1315 C C . GLN A 1 168 ? 20.395 5.876 8.338 1.00 53.69 168 GLN A C 1
ATOM 1317 O O . GLN A 1 168 ? 20.920 5.736 7.210 1.00 53.69 168 GLN A O 1
#

Sequence (168 aa):
MVSVTAIERQAGKFEVYNVEVEELHTYFVSHLGFLVHNTCLPASVPGGSWKFDPSRDLDWRGRGENQYQNFQQALDEAFKRTGVPREEFEITKTAPDSFGKQIPVEYRVIEGANRGAEVNIDNPSIVPSTDGPADPHIGYQTPGKRSSGATRGHIILDYVPASRGRLQ

Secondary structure (DSSP, 8-state):
-PPP----PPPS--------BTTB------TT--------PPPBPTT------TTT-EE-TT-SS-HHHHHHHHHHHHHHHHTS-GGG-EEEEEEE-TTS-EEEEEEE--SSTTTT-EEEEE-TTTS--SSSBSS-EEEEE-SS-GGGT--EEEEE-S--S--SS---

pLDDT: mean 82.3, std 18.11, range [38.5, 98.56]

Radius of gyration: 18.9 Å; chains: 1; bounding box: 34×42×57 Å